Protein AF-A0A7C5DQI3-F1 (afdb_monomer)

Nearest PDB structures (foldseek):
  6tpb-assembly1_A  TM=4.466E-01  e=1.933E-02  Pseudomonas fluorescens
  6nfs-assembly1_A  TM=4.386E-01  e=8.039E-02  Pseudomonas fluorescens
  6nfr-assembly1_A  TM=4.069E-01  e=5.555E-02  Pseudomonas fluorescens
  8yt8-assembly1_O  TM=5.824E-01  e=5.100E-01  Mus musculus
  7s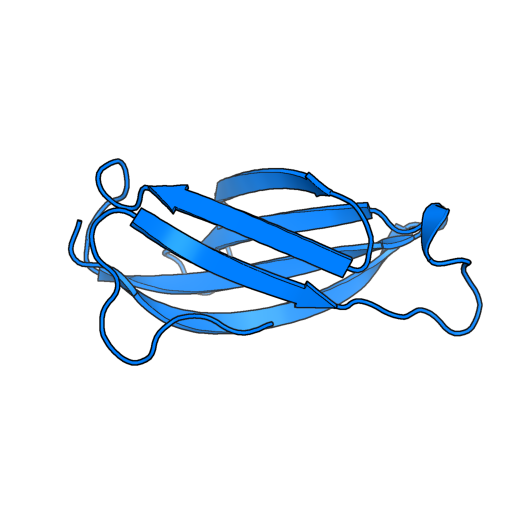qc-assembly1_F0  TM=4.630E-01  e=2.485E+00  Chlamydomonas reinhardtii

Mean predicted aligned error: 2.49 Å

Secondary structure (DSSP, 8-state):
-B--SSSB-SEEEEEEE---SSS-TTT-EEEEEEESSTTSS-EEEEEEE-SEEEEEEEGGGS--EEEEEEEEEE-TTS-EEEEEEEEEE--

Sequence (91 aa):
MTLPEGALAGLVTWTWQAQDPDTPAEELSVSLNVSYDHGATLQPVAEGLPATGSYDWDTSGWAPGTVLLVALAKDPEDHFGVAILEVELRG

Structure (mmCIF, N/CA/C/O backbone):
data_AF-A0A7C5DQI3-F1
#
_entry.id   AF-A0A7C5DQI3-F1
#
loop_
_atom_site.group_PDB
_atom_site.id
_atom_site.type_symbol
_atom_site.label_atom_id
_atom_site.label_alt_id
_atom_site.label_comp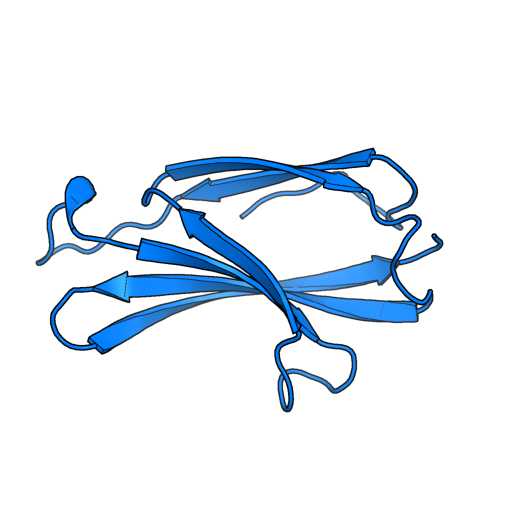_id
_atom_site.label_asym_id
_atom_site.label_entity_id
_atom_site.label_seq_id
_atom_site.pdbx_PDB_ins_code
_atom_site.Cartn_x
_atom_site.Cartn_y
_atom_site.Cartn_z
_atom_site.occupancy
_atom_site.B_iso_or_equiv
_atom_site.auth_seq_id
_atom_site.auth_comp_id
_atom_site.auth_asym_id
_atom_site.auth_atom_id
_atom_site.pdbx_PDB_model_num
ATOM 1 N N . MET A 1 1 ? 7.964 -2.722 1.552 1.00 89.19 1 MET A N 1
ATOM 2 C CA . MET A 1 1 ? 7.271 -1.465 1.909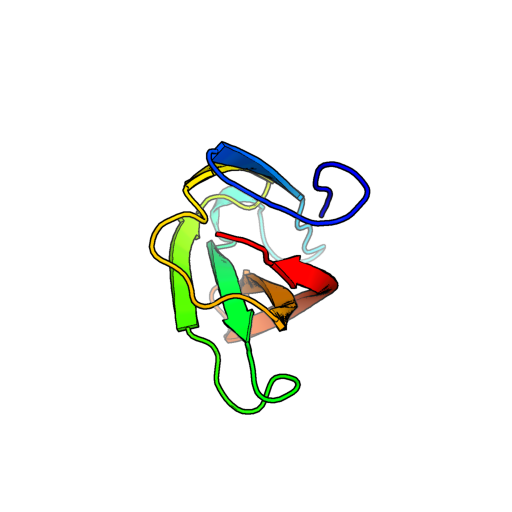 1.00 89.19 1 MET A CA 1
ATOM 3 C C . MET A 1 1 ? 7.679 -1.060 3.315 1.00 89.19 1 MET A C 1
ATOM 5 O O . MET A 1 1 ? 8.048 -1.947 4.080 1.00 89.19 1 MET A O 1
ATOM 9 N N . THR A 1 2 ? 7.563 0.216 3.668 1.00 92.56 2 THR A N 1
ATOM 10 C CA . THR A 1 2 ? 7.713 0.701 5.049 1.00 92.56 2 THR A CA 1
ATOM 11 C C . THR A 1 2 ? 6.696 1.801 5.363 1.00 92.56 2 THR A C 1
ATOM 13 O O . THR A 1 2 ? 6.257 2.524 4.465 1.00 92.56 2 THR A O 1
ATOM 16 N N . LEU A 1 3 ? 6.336 1.903 6.645 1.00 92.56 3 LEU A N 1
ATOM 17 C CA . LEU A 1 3 ? 5.474 2.921 7.259 1.00 92.56 3 LEU A CA 1
ATOM 18 C C . LEU A 1 3 ? 6.056 3.325 8.624 1.00 92.56 3 LEU A C 1
ATOM 20 O O . LEU A 1 3 ? 6.936 2.616 9.127 1.00 92.56 3 LEU A O 1
ATOM 24 N N . PRO A 1 4 ? 5.560 4.413 9.246 1.00 88.56 4 PRO A N 1
ATOM 25 C CA . PRO A 1 4 ? 5.804 4.688 10.659 1.00 88.56 4 PRO A CA 1
ATOM 26 C C . PRO A 1 4 ? 5.432 3.496 11.556 1.00 88.56 4 PRO A C 1
ATOM 28 O O . PRO A 1 4 ? 4.486 2.763 11.272 1.00 88.56 4 PRO A O 1
ATOM 31 N N . GLU A 1 5 ? 6.174 3.310 12.648 1.00 85.75 5 GLU A N 1
ATOM 32 C CA . GLU A 1 5 ? 5.898 2.250 13.621 1.00 85.75 5 GLU A CA 1
ATOM 33 C C . GLU A 1 5 ? 4.661 2.564 14.477 1.00 85.75 5 GLU A C 1
ATOM 35 O O . GLU A 1 5 ? 4.391 3.716 14.821 1.00 85.75 5 GLU A O 1
ATOM 40 N N . GLY A 1 6 ? 3.954 1.514 14.902 1.00 88.06 6 GLY A N 1
ATOM 41 C CA . GLY A 1 6 ? 2.800 1.620 15.793 1.00 88.06 6 GLY A CA 1
ATOM 42 C C . GLY A 1 6 ? 1.472 1.828 15.064 1.00 88.06 6 GLY A C 1
ATOM 43 O O . GLY A 1 6 ? 1.322 1.487 13.894 1.00 88.06 6 GLY A O 1
ATOM 44 N N . ALA A 1 7 ? 0.479 2.329 15.801 1.00 94.12 7 ALA A N 1
ATOM 45 C CA . ALA A 1 7 ? -0.842 2.603 15.246 1.00 94.12 7 ALA A CA 1
ATOM 46 C C . ALA A 1 7 ? -0.813 3.870 14.378 1.00 94.12 7 ALA A C 1
ATOM 48 O O . ALA A 1 7 ? -0.228 4.878 14.779 1.00 94.12 7 ALA A O 1
ATOM 49 N N . LEU A 1 8 ? -1.476 3.826 13.224 1.00 96.25 8 LEU A N 1
ATOM 50 C CA . LEU A 1 8 ? -1.489 4.911 12.243 1.00 96.25 8 LEU A CA 1
ATOM 51 C C . LEU A 1 8 ? -2.695 5.833 12.465 1.00 96.25 8 LEU A C 1
ATOM 53 O O . LEU A 1 8 ? -3.803 5.362 12.733 1.00 96.25 8 LEU A O 1
ATOM 57 N N . ALA A 1 9 ? -2.468 7.142 12.361 1.00 96.25 9 ALA A N 1
ATOM 58 C CA . ALA A 1 9 ? -3.482 8.187 12.512 1.00 96.25 9 ALA A CA 1
ATOM 59 C C . ALA A 1 9 ? -3.063 9.452 11.748 1.00 96.25 9 ALA A C 1
ATOM 61 O O . ALA A 1 9 ? -1.873 9.781 11.711 1.00 96.25 9 ALA A O 1
ATOM 62 N N . GLY A 1 10 ? -4.025 10.183 11.178 1.00 95.69 10 GLY A N 1
ATOM 63 C CA . GLY A 1 10 ? -3.757 11.351 10.338 1.00 95.69 10 GLY A CA 1
ATOM 64 C C . GLY A 1 10 ? -2.903 11.037 9.101 1.00 95.69 10 GLY A C 1
ATOM 65 O O . GLY A 1 10 ? -3.063 9.989 8.472 1.00 95.69 10 GLY A O 1
ATOM 66 N N . LEU A 1 11 ? -2.009 11.964 8.745 1.00 96.56 11 LEU A N 1
ATOM 67 C CA . LEU A 1 11 ? -1.152 11.859 7.563 1.00 96.56 11 LEU A CA 1
ATOM 68 C C . LEU A 1 11 ? 0.064 10.961 7.836 1.00 96.56 11 LEU A C 1
ATOM 70 O O . LEU A 1 11 ? 0.889 11.274 8.696 1.00 96.56 11 LEU A O 1
ATOM 74 N N . VAL A 1 12 ? 0.200 9.878 7.072 1.00 96.56 12 VAL A N 1
ATOM 75 C CA . VAL A 1 12 ? 1.324 8.936 7.153 1.00 96.56 12 VAL A CA 1
ATOM 76 C C . VAL A 1 12 ? 1.979 8.753 5.789 1.00 96.56 12 VAL A C 1
ATOM 78 O O . VAL A 1 12 ? 1.301 8.646 4.771 1.00 96.56 12 VAL A O 1
ATOM 81 N N . THR A 1 13 ? 3.308 8.685 5.756 1.00 97.19 13 THR A N 1
ATOM 82 C CA . THR A 1 13 ? 4.041 8.447 4.5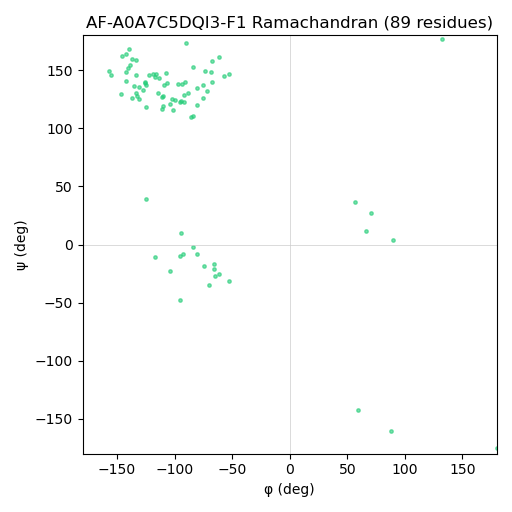08 1.00 97.19 13 THR A CA 1
ATOM 83 C C . THR A 1 13 ? 4.267 6.958 4.313 1.00 97.19 13 THR A C 1
ATOM 85 O O . THR A 1 13 ? 4.899 6.284 5.132 1.00 97.19 13 THR A O 1
ATOM 88 N N . TRP A 1 14 ? 3.780 6.455 3.189 1.00 97.19 14 TRP A N 1
ATOM 89 C CA . TRP A 1 14 ? 3.915 5.073 2.779 1.00 97.19 14 TRP A CA 1
ATOM 90 C C . TRP A 1 14 ? 5.006 4.969 1.713 1.00 97.19 14 TRP A C 1
ATOM 92 O O . TRP A 1 14 ? 4.931 5.680 0.714 1.00 97.19 14 TRP A O 1
ATOM 102 N N . THR A 1 15 ? 6.023 4.119 1.897 1.00 98.00 15 THR A N 1
ATOM 103 C CA . THR A 1 15 ? 7.088 3.943 0.888 1.00 98.00 15 THR A CA 1
ATOM 104 C C . THR A 1 15 ? 7.210 2.500 0.416 1.00 98.00 15 THR A C 1
ATOM 106 O O . THR A 1 15 ? 7.003 1.544 1.177 1.00 98.00 15 THR A O 1
ATOM 109 N N . TRP A 1 16 ? 7.548 2.320 -0.858 1.00 98.12 16 TRP A N 1
ATOM 110 C CA . TRP A 1 16 ? 7.679 1.004 -1.475 1.00 98.12 16 TRP A CA 1
ATOM 111 C C . TRP A 1 16 ? 8.791 0.963 -2.520 1.00 98.12 16 TRP A C 1
ATOM 113 O O . TRP A 1 16 ? 9.245 1.982 -3.039 1.00 98.12 16 TRP A O 1
ATOM 123 N N . GLN A 1 17 ? 9.193 -0.267 -2.822 1.00 97.94 17 GLN A N 1
ATOM 124 C CA . GLN A 1 17 ? 10.073 -0.625 -3.918 1.00 97.94 17 GLN A CA 1
ATOM 125 C C . GLN A 1 17 ? 9.636 -2.002 -4.425 1.00 97.94 17 GLN A C 1
ATOM 127 O O . GLN A 1 17 ? 9.484 -2.930 -3.627 1.00 97.94 17 GLN A O 1
ATOM 132 N N . ALA A 1 18 ? 9.443 -2.113 -5.732 1.00 97.44 18 ALA A N 1
ATOM 133 C CA . ALA A 1 18 ? 9.184 -3.339 -6.466 1.00 97.44 18 ALA A CA 1
ATOM 134 C C . ALA A 1 18 ? 10.314 -3.563 -7.476 1.00 97.44 18 ALA A C 1
ATOM 136 O O . ALA A 1 18 ? 10.902 -2.606 -7.985 1.00 97.44 18 ALA A O 1
ATOM 137 N N . GLN A 1 19 ? 10.639 -4.825 -7.724 1.00 96.38 19 GLN A N 1
ATOM 138 C CA . GLN A 1 19 ? 11.628 -5.238 -8.712 1.00 96.38 19 GLN A CA 1
ATOM 139 C C . GLN A 1 19 ? 11.120 -6.505 -9.382 1.00 96.38 19 GLN A C 1
ATOM 141 O O . GLN A 1 19 ? 10.587 -7.386 -8.707 1.00 96.38 19 GLN A O 1
ATOM 146 N N . ASP A 1 20 ? 11.335 -6.578 -10.684 1.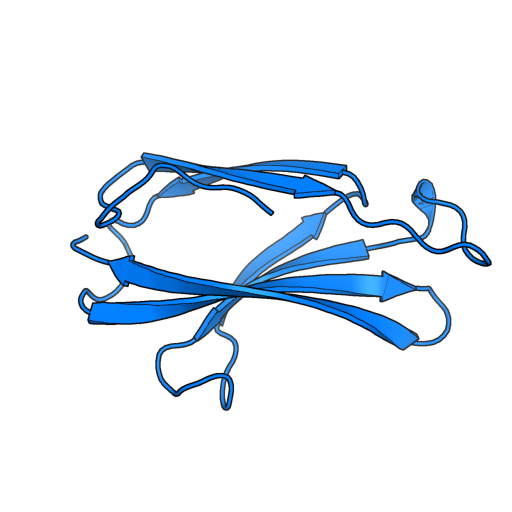00 96.75 20 ASP A N 1
ATOM 147 C CA . ASP A 1 20 ? 11.068 -7.740 -11.508 1.00 96.75 20 ASP A CA 1
ATOM 148 C C . ASP A 1 20 ? 12.335 -7.999 -12.346 1.00 96.75 20 ASP A C 1
ATOM 150 O O . ASP A 1 20 ? 12.847 -7.059 -12.958 1.00 96.75 20 ASP A O 1
ATOM 154 N N . PRO A 1 21 ? 12.930 -9.206 -12.304 1.00 95.81 21 PRO A N 1
ATOM 155 C CA . PRO A 1 21 ? 14.127 -9.514 -13.087 1.00 95.81 21 PRO A CA 1
ATOM 156 C C . PRO A 1 21 ? 13.915 -9.486 -14.605 1.00 95.81 21 PRO A C 1
ATOM 158 O O . PRO A 1 21 ? 14.882 -9.257 -15.333 1.00 95.81 21 PRO A O 1
ATOM 161 N N . ASP A 1 22 ? 12.689 -9.740 -15.062 1.00 96.44 22 ASP A N 1
ATOM 162 C CA . ASP A 1 22 ? 12.339 -9.913 -16.471 1.00 96.44 22 ASP A CA 1
ATOM 163 C C . ASP A 1 22 ? 11.626 -8.672 -17.042 1.00 96.44 22 ASP A C 1
ATOM 165 O O . ASP A 1 22 ? 11.717 -8.413 -18.244 1.00 96.44 22 ASP A O 1
ATOM 169 N N . THR A 1 23 ? 11.006 -7.854 -16.182 1.00 96.81 23 THR A N 1
ATOM 170 C CA . THR A 1 23 ? 10.291 -6.626 -16.571 1.00 96.81 23 THR A CA 1
ATOM 171 C C . THR A 1 23 ? 11.014 -5.347 -16.108 1.00 96.81 23 THR A C 1
ATOM 173 O O . THR A 1 23 ? 11.294 -5.189 -14.915 1.00 96.81 23 THR A O 1
ATOM 176 N N . PRO A 1 24 ? 11.280 -4.370 -17.002 1.00 97.38 24 PRO A N 1
ATOM 177 C CA . PRO A 1 24 ? 11.826 -3.068 -16.619 1.00 97.38 24 PRO A CA 1
ATOM 178 C C . PRO A 1 24 ? 10.956 -2.331 -15.591 1.00 97.38 24 PRO A C 1
ATOM 180 O O . PRO A 1 24 ? 9.727 -2.368 -15.637 1.00 97.38 24 PRO A O 1
ATOM 183 N N . ALA A 1 25 ? 11.586 -1.596 -14.673 1.00 96.88 25 ALA A N 1
ATOM 184 C CA . ALA A 1 25 ? 10.882 -0.930 -13.574 1.00 96.88 25 ALA A CA 1
ATOM 185 C C . ALA A 1 25 ? 9.853 0.118 -14.041 1.00 96.88 25 ALA A C 1
ATOM 187 O O . ALA A 1 25 ? 8.904 0.410 -13.314 1.00 96.88 25 ALA A O 1
ATOM 188 N N . GLU A 1 26 ? 10.031 0.697 -15.229 1.00 97.12 26 GLU A N 1
ATOM 189 C CA . GLU A 1 26 ? 9.118 1.682 -15.818 1.00 97.12 26 GLU A CA 1
ATOM 190 C C . GLU A 1 26 ? 7.822 1.050 -16.344 1.00 97.12 26 GLU A C 1
ATOM 192 O O . GLU A 1 26 ? 6.836 1.757 -16.547 1.00 97.12 26 GLU A O 1
ATOM 197 N N . GLU A 1 27 ? 7.826 -0.267 -16.559 1.00 97.75 27 GLU A N 1
ATOM 198 C CA . GLU A 1 27 ? 6.679 -1.045 -17.035 1.00 97.75 27 GLU A CA 1
ATOM 199 C C . GLU A 1 27 ? 5.894 -1.694 -15.884 1.00 97.75 27 GLU A C 1
ATOM 201 O O . GLU A 1 27 ? 4.778 -2.173 -16.085 1.00 97.75 27 GLU A O 1
ATOM 206 N N . LEU A 1 28 ? 6.436 -1.662 -14.663 1.00 98.25 28 LEU A N 1
ATOM 207 C CA . LEU A 1 28 ? 5.735 -2.108 -13.464 1.00 98.25 28 LEU A CA 1
ATOM 208 C C . LEU A 1 28 ? 4.773 -1.031 -12.957 1.00 98.25 28 LEU A C 1
ATOM 210 O O . LEU A 1 28 ? 5.140 0.134 -12.779 1.00 98.25 28 LEU A O 1
ATOM 214 N N . SER A 1 29 ? 3.562 -1.455 -12.610 1.00 98.31 29 SER A N 1
ATOM 215 C CA . SER A 1 29 ? 2.555 -0.613 -11.966 1.00 98.31 29 SER A CA 1
ATOM 216 C C . SER A 1 29 ? 2.275 -1.107 -10.551 1.00 98.31 29 SER A C 1
ATOM 218 O O . SER A 1 29 ? 1.991 -2.285 -10.338 1.00 98.31 29 SER A O 1
ATOM 220 N N . VAL A 1 30 ? 2.304 -0.198 -9.577 1.00 98.69 30 VAL A N 1
ATOM 221 C CA . VAL A 1 30 ? 1.998 -0.483 -8.171 1.00 98.69 30 VAL A CA 1
ATOM 222 C C . VAL A 1 30 ? 0.635 0.093 -7.788 1.00 98.69 30 VAL A C 1
ATOM 224 O O . VAL A 1 30 ? 0.289 1.221 -8.143 1.00 98.69 30 VAL A O 1
ATOM 227 N N . SER A 1 31 ? -0.131 -0.679 -7.021 1.00 98.62 31 SER A N 1
ATOM 228 C CA . SER A 1 31 ? -1.297 -0.205 -6.274 1.00 98.62 31 SER A CA 1
ATOM 229 C C . SER A 1 31 ? -1.077 -0.370 -4.774 1.00 98.62 31 SER A C 1
ATOM 231 O O . SER A 1 31 ? -0.449 -1.329 -4.316 1.00 98.62 31 SER A O 1
ATOM 233 N N . LEU A 1 32 ? -1.599 0.584 -4.014 1.00 98.69 32 LEU A N 1
ATOM 234 C CA . LEU A 1 32 ? -1.616 0.605 -2.561 1.00 98.69 32 LEU A CA 1
ATOM 235 C C . LEU A 1 32 ? -3.060 0.424 -2.105 1.00 98.69 32 LEU A C 1
ATOM 237 O O . LEU A 1 32 ? -3.945 1.154 -2.552 1.00 98.69 32 LEU A O 1
ATOM 241 N N . ASN A 1 33 ? -3.303 -0.544 -1.229 1.00 98.69 33 ASN A N 1
ATOM 242 C CA . ASN A 1 33 ? -4.646 -0.948 -0.833 1.00 98.69 33 ASN A CA 1
ATOM 243 C C . ASN A 1 33 ? -4.736 -1.219 0.669 1.00 98.69 33 ASN A C 1
ATOM 245 O O . ASN A 1 33 ? -3.760 -1.619 1.303 1.00 98.69 33 ASN A O 1
ATOM 249 N N . VAL A 1 34 ? -5.940 -1.077 1.209 1.00 98.31 34 VAL A N 1
ATOM 250 C CA . VAL A 1 34 ? -6.295 -1.462 2.578 1.00 98.31 34 VAL A CA 1
ATOM 251 C C . VAL A 1 34 ? -7.287 -2.617 2.520 1.00 98.31 34 VAL A C 1
ATOM 253 O O . VAL A 1 34 ? -8.169 -2.644 1.663 1.00 98.31 34 VAL A O 1
ATOM 256 N N . SER A 1 35 ? -7.176 -3.560 3.445 1.00 98.56 35 SER A N 1
ATOM 257 C CA . SER A 1 35 ? -8.155 -4.624 3.636 1.00 98.56 35 SER A CA 1
ATOM 258 C C . SER A 1 35 ? -8.511 -4.778 5.107 1.00 98.56 35 SER A C 1
ATOM 260 O O . SER A 1 35 ? -7.636 -4.948 5.955 1.00 98.56 35 SER A O 1
ATOM 262 N N . TYR A 1 36 ? -9.810 -4.759 5.391 1.00 97.94 36 TYR A N 1
ATOM 263 C CA . TYR A 1 36 ? -10.371 -4.985 6.727 1.00 97.94 36 TYR A CA 1
ATOM 264 C C . TYR A 1 36 ? -10.743 -6.451 6.980 1.00 97.94 36 TYR A C 1
ATOM 266 O O . TYR A 1 36 ? -11.116 -6.816 8.090 1.00 97.94 36 TYR A O 1
ATOM 274 N N . ASP A 1 37 ? -10.685 -7.294 5.952 1.00 97.94 37 ASP A N 1
ATOM 275 C CA . ASP A 1 37 ? -11.204 -8.663 5.954 1.00 97.94 37 ASP A CA 1
ATOM 276 C C . ASP A 1 37 ? -10.128 -9.681 5.559 1.00 97.94 37 ASP A C 1
ATOM 278 O O . ASP A 1 37 ? -10.386 -10.661 4.858 1.00 97.94 37 ASP A O 1
ATOM 282 N N . HIS A 1 38 ? -8.905 -9.450 6.039 1.00 95.81 38 HIS A N 1
ATOM 283 C CA . HIS A 1 38 ? -7.755 -10.338 5.850 1.00 95.81 38 HIS A CA 1
ATOM 284 C C . HIS A 1 38 ? -7.422 -10.627 4.374 1.00 95.81 38 HIS A C 1
ATOM 286 O O . HIS A 1 38 ? -6.987 -11.723 4.022 1.00 95.81 38 HIS A O 1
ATOM 292 N N . GLY A 1 39 ? -7.595 -9.625 3.511 1.00 96.19 39 GLY A N 1
ATOM 293 C CA . GLY A 1 39 ? -7.228 -9.666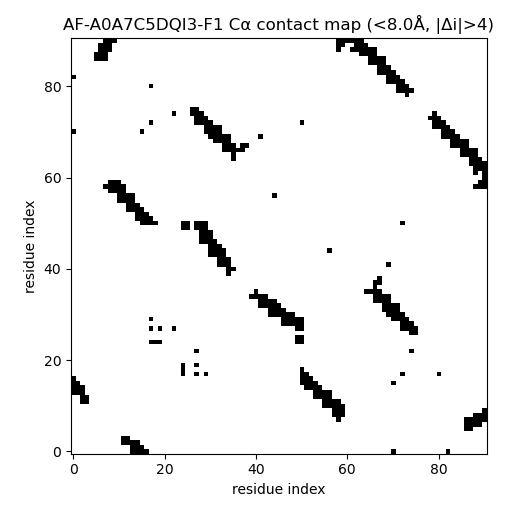 2.096 1.00 96.19 39 GLY A CA 1
ATOM 294 C C . GLY A 1 39 ? -8.327 -10.186 1.172 1.00 96.19 39 GLY A C 1
ATOM 295 O O . GLY A 1 39 ? -8.074 -10.322 -0.023 1.00 96.19 39 GLY A O 1
ATOM 296 N N . ALA A 1 40 ? -9.530 -10.475 1.683 1.00 97.44 40 ALA A N 1
ATOM 297 C CA . ALA A 1 40 ? -10.644 -10.916 0.843 1.00 97.44 40 ALA A CA 1
ATOM 298 C C . ALA A 1 40 ? -11.176 -9.781 -0.048 1.00 97.44 40 ALA A C 1
ATOM 300 O O . ALA A 1 40 ? -11.542 -10.020 -1.200 1.00 97.44 40 ALA A O 1
ATOM 301 N N . THR A 1 41 ? -11.168 -8.546 0.455 1.00 98.12 41 THR A N 1
ATOM 302 C CA . THR A 1 41 ? -11.440 -7.328 -0.306 1.00 98.12 41 THR A CA 1
ATOM 303 C C . THR A 1 41 ? -10.287 -6.341 -0.165 1.00 98.12 41 THR A C 1
ATOM 305 O O . THR A 1 41 ? -9.741 -6.136 0.919 1.00 98.12 41 THR A O 1
ATOM 308 N N . LEU A 1 42 ? -9.906 -5.727 -1.2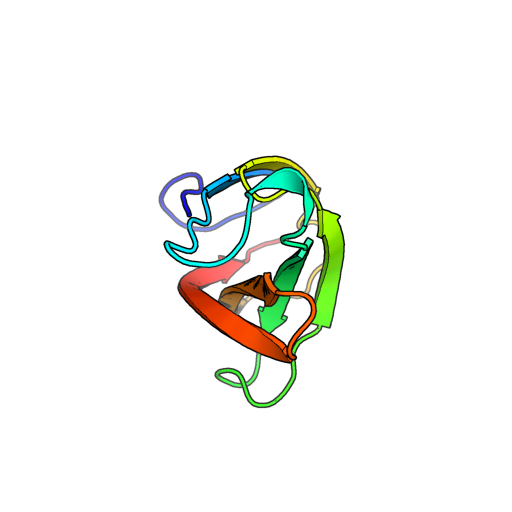87 1.00 98.19 42 LEU A N 1
ATOM 309 C CA . LEU A 1 42 ? -8.902 -4.670 -1.348 1.00 98.19 42 LEU A CA 1
ATOM 310 C C . LEU A 1 42 ? -9.600 -3.353 -1.687 1.00 98.19 42 LEU A C 1
ATOM 312 O O . LEU A 1 42 ? -10.232 -3.227 -2.735 1.00 98.19 42 LEU A O 1
ATOM 316 N N . GLN A 1 43 ? -9.502 -2.383 -0.787 1.00 98.25 43 GLN A N 1
ATOM 317 C CA . GLN A 1 43 ? -9.974 -1.022 -0.996 1.00 98.25 43 GLN A CA 1
ATOM 318 C C . GLN A 1 43 ? -8.802 -0.161 -1.487 1.00 98.25 43 GLN A C 1
ATOM 320 O O . GLN A 1 43 ? -7.784 -0.090 -0.790 1.00 98.25 43 GLN A O 1
ATOM 325 N N . PRO A 1 44 ? -8.912 0.491 -2.658 1.00 98.12 44 PRO A N 1
ATOM 326 C CA . PRO A 1 44 ? -7.801 1.235 -3.235 1.00 98.12 44 PRO A CA 1
ATOM 327 C C . PRO A 1 44 ? -7.520 2.517 -2.446 1.00 98.12 44 PRO A C 1
ATOM 329 O O . PRO A 1 44 ? -8.426 3.298 -2.151 1.00 98.12 44 PRO A O 1
ATOM 332 N N . VAL A 1 45 ? -6.244 2.740 -2.136 1.00 98.19 45 VAL A N 1
ATOM 333 C CA . VAL A 1 45 ? -5.711 4.019 -1.639 1.00 98.19 45 VAL A CA 1
ATOM 334 C C . VAL A 1 45 ? -5.149 4.823 -2.809 1.00 98.19 45 VAL A C 1
ATOM 336 O O . VAL A 1 45 ? -5.453 6.003 -2.959 1.00 98.19 45 VAL A O 1
ATOM 339 N N . ALA A 1 46 ? -4.340 4.175 -3.650 1.00 98.44 46 ALA A N 1
ATOM 340 C CA . ALA A 1 46 ? -3.749 4.759 -4.847 1.00 98.44 46 ALA A CA 1
ATOM 341 C C . ALA A 1 46 ? -3.379 3.659 -5.854 1.00 98.44 46 ALA A C 1
ATOM 343 O O . ALA A 1 46 ? -3.017 2.549 -5.467 1.00 98.44 46 ALA A O 1
ATOM 344 N N . GLU A 1 47 ? -3.440 3.971 -7.146 1.00 98.25 47 GLU A N 1
ATOM 345 C CA . GLU A 1 47 ? -3.208 3.025 -8.243 1.00 98.25 47 GLU A CA 1
ATOM 346 C C . GLU A 1 47 ? -2.344 3.666 -9.337 1.00 98.25 47 GLU A C 1
ATOM 348 O O . GLU A 1 47 ? -2.259 4.892 -9.430 1.00 98.25 47 GLU A O 1
ATOM 353 N N . GLY A 1 48 ? -1.711 2.841 -10.177 1.00 97.81 48 GLY A N 1
ATOM 354 C CA . GLY A 1 48 ? -0.898 3.318 -11.303 1.00 97.81 48 GLY A CA 1
ATOM 355 C C . GLY A 1 48 ? 0.410 3.989 -10.881 1.00 97.81 48 GLY A C 1
ATOM 356 O O . GLY A 1 48 ? 0.898 4.886 -11.567 1.00 97.81 48 GLY A O 1
ATOM 357 N N . LEU A 1 49 ? 0.953 3.607 -9.725 1.00 98.56 49 LEU A N 1
ATOM 358 C CA . LEU A 1 49 ? 2.168 4.196 -9.179 1.00 98.56 49 LEU A CA 1
ATOM 359 C C . LEU A 1 49 ? 3.423 3.541 -9.786 1.00 98.56 49 LEU A C 1
ATOM 361 O O . LEU A 1 49 ? 3.384 2.358 -10.123 1.00 98.56 49 LEU A O 1
ATOM 365 N N . PRO A 1 50 ? 4.560 4.257 -9.867 1.00 98.38 50 PRO A N 1
ATOM 366 C CA . PRO A 1 50 ? 5.828 3.671 -10.299 1.00 98.38 50 PRO A CA 1
ATOM 367 C C . PRO A 1 50 ? 6.308 2.538 -9.379 1.00 98.38 50 PRO A C 1
ATOM 369 O O . PRO A 1 50 ? 5.944 2.481 -8.199 1.00 98.38 50 PRO A O 1
ATOM 372 N N . ALA A 1 51 ? 7.223 1.699 -9.876 1.00 98.12 51 ALA A N 1
ATOM 373 C CA . ALA A 1 51 ? 7.825 0.597 -9.117 1.00 98.12 51 ALA A CA 1
ATOM 374 C C . ALA A 1 51 ? 8.430 1.011 -7.764 1.00 98.12 51 ALA A C 1
ATOM 376 O O . ALA A 1 51 ? 8.452 0.222 -6.823 1.00 98.12 51 ALA A O 1
ATOM 377 N N . THR A 1 52 ? 8.939 2.237 -7.648 1.00 98.31 52 THR A N 1
ATOM 378 C CA . THR A 1 52 ? 9.498 2.789 -6.407 1.00 98.31 52 THR A CA 1
ATOM 379 C C . THR A 1 52 ? 8.904 4.162 -6.151 1.00 98.31 52 THR A C 1
ATOM 381 O O . THR A 1 52 ? 8.834 4.983 -7.066 1.00 98.31 52 THR A O 1
ATOM 384 N N . GLY A 1 53 ? 8.512 4.438 -4.910 1.00 97.75 53 GLY A N 1
ATOM 385 C CA . GLY A 1 53 ? 7.954 5.737 -4.571 1.00 97.75 53 GLY A CA 1
ATOM 386 C C . GLY A 1 53 ? 7.552 5.897 -3.113 1.00 97.75 53 GLY A C 1
ATOM 387 O O . GLY A 1 53 ? 7.780 5.027 -2.266 1.00 97.75 53 GLY A O 1
ATOM 388 N N . SER A 1 54 ? 6.957 7.057 -2.853 1.00 98.12 54 SER A N 1
ATOM 389 C CA . SER A 1 54 ? 6.330 7.426 -1.591 1.00 98.12 54 SER A CA 1
ATOM 390 C C . SER A 1 54 ? 4.965 8.057 -1.847 1.00 98.12 54 SER A C 1
ATOM 392 O O . SER A 1 54 ? 4.796 8.783 -2.827 1.00 98.12 54 SER A O 1
ATOM 394 N N . TYR A 1 55 ? 4.013 7.818 -0.953 1.00 98.19 55 TYR A N 1
ATOM 395 C CA . TYR A 1 55 ? 2.667 8.373 -1.009 1.00 98.19 55 TYR A CA 1
ATOM 396 C C . TYR A 1 55 ? 2.252 8.826 0.389 1.00 98.19 55 TYR A C 1
ATOM 398 O O . TYR A 1 55 ? 2.323 8.042 1.336 1.00 98.19 55 TYR A O 1
ATOM 406 N N . ASP A 1 56 ? 1.834 10.083 0.513 1.00 97.69 56 ASP A N 1
ATOM 407 C CA . ASP A 1 56 ? 1.289 10.609 1.760 1.00 97.69 56 ASP A CA 1
ATOM 408 C C . ASP A 1 56 ? -0.197 10.262 1.837 1.00 97.69 56 ASP A C 1
ATOM 410 O O . ASP A 1 56 ? -1.019 10.763 1.068 1.00 97.69 56 ASP A O 1
ATOM 414 N N . TRP A 1 57 ? -0.527 9.368 2.760 1.00 97.25 57 TRP A N 1
ATOM 415 C CA . TRP A 1 57 ? -1.863 8.841 2.961 1.00 97.25 57 TRP A CA 1
ATOM 416 C C . TRP A 1 57 ? -2.509 9.472 4.193 1.00 97.25 57 TRP A C 1
ATOM 418 O O . TRP A 1 57 ? -1.994 9.361 5.304 1.00 97.25 57 TRP A O 1
ATOM 428 N N . ASP A 1 58 ? -3.653 10.126 4.001 1.00 96.94 58 ASP A N 1
ATOM 429 C CA . ASP A 1 58 ? -4.487 10.613 5.099 1.00 96.94 58 ASP A CA 1
ATOM 430 C C . ASP A 1 58 ? -5.440 9.506 5.581 1.00 96.94 58 ASP A C 1
ATOM 432 O O . ASP A 1 58 ? -6.385 9.116 4.887 1.00 96.94 58 ASP A O 1
ATOM 436 N N . THR A 1 59 ? -5.180 8.993 6.784 1.00 96.94 59 THR A N 1
ATOM 437 C CA . THR A 1 59 ? -5.952 7.908 7.409 1.00 96.94 59 THR A CA 1
ATOM 438 C C . THR A 1 59 ? -7.252 8.380 8.064 1.00 96.94 59 THR A C 1
ATOM 440 O O . THR A 1 59 ? -8.089 7.545 8.398 1.00 96.94 59 THR A O 1
ATOM 443 N N . SER A 1 60 ? -7.495 9.692 8.170 1.00 95.75 60 SER A N 1
ATOM 444 C CA . SER A 1 60 ? -8.680 10.236 8.857 1.00 95.75 60 SER A CA 1
ATOM 445 C C . SER A 1 60 ? -10.011 9.907 8.174 1.00 95.75 60 SER A C 1
ATOM 447 O O . SER A 1 60 ? -11.066 9.920 8.810 1.00 95.75 60 SER A O 1
ATOM 449 N N . GLY A 1 61 ? -9.972 9.575 6.879 1.00 94.44 61 GLY A N 1
ATOM 450 C CA . GLY A 1 61 ? -11.129 9.105 6.112 1.00 94.44 61 GLY A CA 1
ATOM 451 C C . GLY A 1 61 ? -11.418 7.605 6.236 1.00 94.44 61 GLY A C 1
ATOM 452 O O . GLY A 1 61 ? -12.384 7.130 5.639 1.00 94.44 61 GLY A O 1
ATOM 453 N N . TRP A 1 62 ? -10.592 6.855 6.968 1.00 96.94 62 TRP A N 1
ATOM 454 C CA . TRP A 1 62 ? -10.647 5.397 7.051 1.00 96.94 62 TRP A CA 1
ATOM 455 C C . TRP A 1 62 ? -11.189 4.940 8.405 1.00 96.94 62 TRP A C 1
ATOM 457 O O . TRP A 1 62 ? -10.990 5.587 9.432 1.00 96.94 62 TRP A O 1
ATOM 467 N N . ALA A 1 63 ? -11.904 3.813 8.419 1.00 96.94 63 ALA A N 1
ATOM 468 C CA . ALA A 1 63 ? -12.425 3.263 9.664 1.00 96.94 63 ALA A CA 1
ATOM 469 C C . ALA A 1 63 ? -11.270 2.771 10.560 1.00 96.94 63 ALA A C 1
ATOM 471 O O . ALA A 1 63 ? -10.327 2.158 10.047 1.00 96.94 63 ALA A O 1
ATOM 472 N N . PRO A 1 64 ? -11.333 2.991 11.885 1.00 96.94 64 PRO A N 1
ATOM 473 C CA . PRO A 1 64 ? -10.343 2.446 12.802 1.00 96.94 64 PRO A CA 1
ATOM 474 C C . PRO A 1 64 ? -10.441 0.916 12.889 1.00 96.94 64 PRO A C 1
ATOM 476 O O . PRO A 1 64 ? -11.497 0.332 12.630 1.00 96.94 64 PRO A O 1
ATOM 479 N N . GLY A 1 65 ? -9.349 0.282 13.308 1.00 97.12 65 GLY A N 1
ATOM 480 C CA . GLY A 1 65 ? -9.238 -1.161 13.508 1.00 97.12 65 GLY A CA 1
ATOM 481 C C . GLY A 1 65 ? -7.988 -1.761 12.874 1.00 97.12 65 GLY A C 1
ATOM 482 O O . GLY A 1 65 ? -7.214 -1.081 12.196 1.00 97.12 65 GLY A O 1
ATOM 483 N N . THR A 1 66 ? -7.804 -3.061 13.092 1.00 97.56 66 THR A N 1
ATOM 484 C CA . THR A 1 66 ? -6.693 -3.814 12.511 1.00 97.56 66 THR A CA 1
ATOM 485 C C . THR A 1 66 ? -6.960 -4.075 11.031 1.00 97.56 66 THR A C 1
ATOM 487 O O . THR A 1 66 ? -8.009 -4.609 10.670 1.00 97.56 66 THR A O 1
ATOM 490 N N . VAL A 1 67 ? -6.011 -3.702 10.175 1.00 97.69 67 VAL A N 1
ATOM 491 C CA . VAL A 1 67 ? -6.107 -3.834 8.717 1.00 97.69 67 VAL A CA 1
ATOM 492 C C . VAL A 1 67 ? -4.840 -4.434 8.131 1.00 97.69 67 VAL A C 1
ATOM 494 O O . VAL A 1 67 ? -3.754 -4.323 8.703 1.00 97.69 67 VAL A O 1
ATOM 497 N N . LEU A 1 68 ? -4.969 -4.999 6.935 1.00 97.94 68 LEU A N 1
ATOM 498 C CA . LEU A 1 68 ? -3.838 -5.263 6.061 1.00 97.94 68 LEU A CA 1
ATOM 499 C C . LEU A 1 68 ? -3.622 -4.078 5.127 1.00 97.94 68 LEU A C 1
ATOM 501 O O .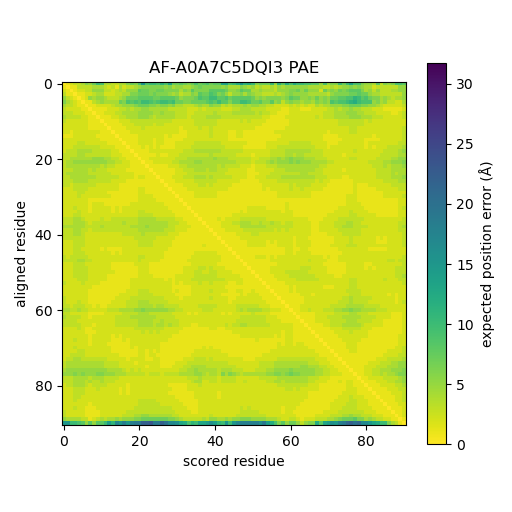 LEU A 1 68 ? -4.525 -3.645 4.415 1.00 97.94 68 LEU A O 1
ATOM 505 N N . LEU A 1 69 ? -2.391 -3.603 5.098 1.00 97.81 69 LEU A N 1
ATOM 506 C CA . LEU A 1 69 ? -1.858 -2.690 4.111 1.00 97.81 69 LEU A CA 1
ATOM 507 C C . LEU A 1 69 ? -1.165 -3.512 3.028 1.00 97.81 69 LEU A C 1
ATOM 509 O O . LEU A 1 69 ? -0.281 -4.317 3.324 1.00 97.81 69 LEU A O 1
ATOM 513 N N . VAL A 1 70 ? -1.578 -3.334 1.778 1.00 98.44 70 VAL A N 1
ATOM 514 C CA . VAL A 1 70 ? -1.179 -4.183 0.653 1.00 98.44 70 VAL A CA 1
ATOM 515 C C . VAL A 1 70 ? -0.586 -3.320 -0.451 1.00 98.44 70 VAL A C 1
ATOM 517 O O . VAL A 1 70 ? -1.277 -2.484 -1.028 1.00 98.44 70 VAL A O 1
ATOM 520 N N . ALA A 1 71 ? 0.683 -3.555 -0.774 1.00 98.44 71 ALA A N 1
ATOM 521 C CA . ALA A 1 71 ? 1.308 -3.031 -1.983 1.00 98.44 71 ALA A CA 1
ATOM 522 C C . ALA A 1 71 ? 1.371 -4.158 -3.018 1.00 98.44 71 ALA A C 1
ATOM 524 O O . ALA A 1 71 ? 2.050 -5.163 -2.790 1.00 98.44 71 ALA A O 1
ATOM 525 N N . LEU A 1 72 ? 0.656 -3.999 -4.129 1.00 98.25 72 LEU A N 1
ATOM 526 C CA . LEU A 1 72 ? 0.609 -4.958 -5.229 1.00 98.25 72 LEU A CA 1
ATOM 527 C C . LEU A 1 72 ? 1.319 -4.350 -6.433 1.00 98.25 72 LEU A C 1
ATOM 529 O O . LEU A 1 72 ? 0.869 -3.332 -6.954 1.00 98.25 72 LEU A O 1
ATOM 533 N N . ALA A 1 73 ? 2.416 -4.971 -6.856 1.00 98.38 73 ALA A N 1
ATOM 534 C CA . ALA A 1 73 ? 3.121 -4.646 -8.090 1.00 98.38 73 ALA A CA 1
ATOM 535 C C . ALA A 1 73 ? 2.677 -5.611 -9.185 1.00 98.38 73 ALA A C 1
ATOM 537 O O . ALA A 1 73 ? 2.541 -6.803 -8.912 1.00 98.38 73 ALA A O 1
ATOM 538 N N . LYS A 1 74 ? 2.460 -5.104 -10.394 1.00 97.94 74 LYS A N 1
ATOM 539 C CA . LYS A 1 74 ? 1.998 -5.878 -11.541 1.00 97.94 74 LYS A CA 1
ATOM 540 C C . LYS A 1 74 ? 2.807 -5.520 -12.783 1.00 97.94 74 LYS A C 1
ATOM 542 O O . LYS A 1 74 ? 3.057 -4.333 -13.008 1.00 97.94 74 LYS A O 1
ATOM 547 N N . ASP A 1 75 ? 3.198 -6.525 -13.554 1.00 97.50 75 ASP A N 1
ATOM 548 C CA . ASP A 1 75 ? 3.845 -6.359 -14.856 1.00 97.50 75 ASP A CA 1
ATOM 549 C C . ASP A 1 75 ? 2.805 -6.315 -16.007 1.00 97.50 75 ASP A C 1
ATOM 551 O O . ASP A 1 75 ? 1.604 -6.520 -15.777 1.00 97.50 75 ASP A O 1
ATOM 555 N N . PRO A 1 76 ? 3.221 -6.031 -17.255 1.00 97.06 76 PRO A N 1
ATOM 556 C CA . PRO A 1 76 ? 2.324 -6.058 -18.414 1.00 97.06 76 PRO A CA 1
ATOM 557 C C . PRO A 1 76 ? 1.764 -7.444 -18.779 1.00 97.06 76 PRO A C 1
ATOM 559 O O . PRO A 1 76 ? 0.794 -7.517 -19.535 1.00 97.06 76 PRO A O 1
ATOM 562 N N . GLU A 1 77 ? 2.358 -8.528 -18.275 1.00 95.94 77 GLU A N 1
ATOM 563 C CA . GLU A 1 77 ? 1.946 -9.922 -18.504 1.00 95.94 77 GLU A CA 1
ATOM 564 C C . GLU A 1 77 ? 1.009 -10.456 -17.401 1.00 95.94 77 GLU A C 1
ATOM 566 O O . GLU A 1 77 ? 0.677 -11.641 -17.371 1.00 95.94 77 GLU A O 1
ATOM 571 N N . ASP A 1 78 ? 0.532 -9.568 -16.524 1.00 92.44 78 ASP A N 1
ATOM 572 C CA . ASP A 1 78 ? -0.311 -9.851 -15.364 1.00 92.44 78 ASP A CA 1
ATOM 573 C C . ASP A 1 78 ? 0.355 -10.677 -14.242 1.00 92.44 78 ASP A C 1
ATOM 575 O O . ASP A 1 78 ? -0.335 -11.076 -13.292 1.00 92.44 78 ASP A O 1
ATOM 579 N N . HIS A 1 79 ? 1.676 -10.883 -14.263 1.00 96.31 79 HIS A N 1
ATOM 580 C CA . HIS A 1 79 ? 2.381 -11.366 -13.079 1.00 96.31 79 HIS A CA 1
ATOM 581 C C . HIS A 1 79 ? 2.376 -10.289 -12.001 1.00 96.31 79 HIS A C 1
ATOM 583 O O . HIS A 1 79 ? 2.370 -9.085 -12.270 1.00 96.31 79 HIS A O 1
ATOM 589 N N . PHE A 1 80 ? 2.354 -10.729 -10.745 1.00 96.62 80 PHE A N 1
ATOM 590 C CA . PHE A 1 80 ? 2.282 -9.809 -9.626 1.00 96.62 80 PHE A CA 1
ATOM 591 C C . PHE A 1 80 ? 3.128 -10.251 -8.438 1.00 96.62 80 PHE A C 1
ATOM 593 O O . PHE A 1 80 ? 3.286 -11.436 -8.142 1.00 96.62 80 PHE A O 1
ATOM 600 N N . GLY A 1 81 ? 3.624 -9.250 -7.719 1.00 97.25 81 GLY A N 1
ATOM 601 C CA . GLY A 1 81 ? 4.241 -9.381 -6.409 1.00 97.25 81 GLY A CA 1
ATOM 602 C C . GLY A 1 81 ? 3.416 -8.636 -5.368 1.00 97.25 81 GLY A C 1
ATOM 603 O O . GLY A 1 81 ? 2.826 -7.593 -5.656 1.00 97.25 81 GLY A O 1
ATOM 604 N N . VAL A 1 82 ? 3.382 -9.156 -4.142 1.00 97.56 82 VAL A N 1
ATOM 605 C CA . VAL A 1 82 ? 2.642 -8.535 -3.039 1.00 97.56 82 VAL A CA 1
ATOM 606 C C . VAL A 1 82 ? 3.555 -8.352 -1.838 1.00 97.56 82 VAL A C 1
ATOM 608 O O . VAL A 1 82 ? 4.243 -9.280 -1.416 1.00 97.56 82 VAL A O 1
ATOM 611 N N . ALA A 1 83 ? 3.515 -7.162 -1.250 1.00 97.62 83 ALA A N 1
ATOM 612 C CA . ALA A 1 83 ? 3.951 -6.933 0.117 1.00 97.62 83 ALA A CA 1
ATOM 613 C C . ALA A 1 83 ? 2.719 -6.650 0.981 1.00 97.62 83 ALA A C 1
ATOM 615 O O . ALA A 1 83 ? 1.838 -5.894 0.572 1.00 97.62 83 ALA A O 1
ATOM 616 N N . ILE A 1 84 ? 2.675 -7.241 2.175 1.00 96.88 84 ILE A N 1
ATOM 617 C CA . ILE A 1 84 ? 1.577 -7.085 3.135 1.00 96.88 84 ILE A CA 1
ATOM 618 C C . ILE A 1 84 ? 2.158 -6.632 4.472 1.00 96.88 84 ILE A C 1
ATOM 620 O O . ILE A 1 84 ? 3.200 -7.138 4.894 1.00 96.88 84 ILE A O 1
ATOM 624 N N . LEU A 1 85 ? 1.481 -5.701 5.136 1.00 96.25 85 LEU A N 1
ATOM 625 C CA . LEU A 1 85 ? 1.747 -5.331 6.520 1.00 96.25 85 LEU A CA 1
ATOM 626 C C . LEU A 1 85 ? 0.433 -5.259 7.297 1.00 96.25 85 LEU A C 1
ATOM 628 O O . LEU A 1 85 ? -0.502 -4.604 6.855 1.00 96.25 85 LEU A O 1
ATOM 632 N N . GLU A 1 86 ? 0.369 -5.902 8.458 1.00 96.31 86 GLU A N 1
ATOM 633 C CA . GLU A 1 86 ? -0.755 -5.743 9.383 1.00 96.31 86 GLU A CA 1
ATOM 634 C C . GLU A 1 86 ? -0.487 -4.566 10.327 1.00 96.31 86 GLU A C 1
ATOM 636 O O . GLU A 1 86 ? 0.596 -4.468 10.910 1.00 96.31 86 GLU A O 1
ATOM 641 N N . VAL A 1 87 ? -1.457 -3.662 10.461 1.00 96.69 87 VAL A N 1
ATOM 642 C CA . VAL A 1 87 ? -1.360 -2.459 11.303 1.00 96.69 87 VAL A CA 1
ATOM 643 C C . VAL A 1 87 ? -2.693 -2.161 11.981 1.00 96.69 87 VAL A C 1
ATOM 645 O O . VAL A 1 87 ? -3.741 -2.627 11.547 1.00 96.69 87 VAL A O 1
ATOM 648 N N . GLU A 1 88 ? -2.659 -1.316 13.008 1.00 97.69 88 GLU A N 1
ATOM 649 C CA . GLU A 1 88 ? -3.858 -0.737 13.619 1.00 97.69 88 GLU A CA 1
ATOM 650 C C . GLU A 1 88 ? -4.088 0.687 13.084 1.00 97.69 88 GLU A C 1
ATOM 652 O O . GLU A 1 88 ? -3.211 1.542 13.228 1.00 97.69 88 GLU A O 1
ATOM 657 N N . LEU A 1 89 ? -5.266 0.964 12.517 1.00 96.88 89 LEU A N 1
ATOM 658 C CA . LEU A 1 89 ? -5.723 2.315 12.170 1.00 96.88 89 LEU A CA 1
ATOM 659 C C . LEU A 1 89 ? -6.512 2.934 13.324 1.00 96.88 89 LEU A C 1
ATOM 661 O O . LEU A 1 89 ? -7.338 2.270 13.949 1.00 96.88 89 LEU A O 1
ATOM 665 N N . ARG A 1 90 ? -6.309 4.228 13.582 1.00 93.31 90 ARG A N 1
ATOM 666 C CA . ARG A 1 90 ? -7.050 4.973 14.617 1.00 93.31 90 ARG A CA 1
ATOM 667 C C . ARG A 1 90 ? -7.920 6.116 14.091 1.00 93.31 90 ARG A C 1
ATOM 669 O O . ARG A 1 90 ? -8.758 6.589 14.859 1.00 93.31 90 ARG A O 1
ATOM 676 N N . GLY A 1 91 ? -7.775 6.478 12.814 1.00 76.25 91 GLY A N 1
ATOM 677 C CA . GLY A 1 91 ? -8.334 7.709 12.243 1.00 76.25 91 GLY A CA 1
ATOM 678 C C . GLY A 1 91 ? -7.453 8.911 12.555 1.00 76.25 91 GLY A C 1
ATOM 679 O O . GLY A 1 91 ? -7.088 9.088 13.738 1.00 76.25 91 GLY A O 1
#

Foldseek 3Di:
DDWDDAEDAFKTKDWAAADDPVADQQQKKKW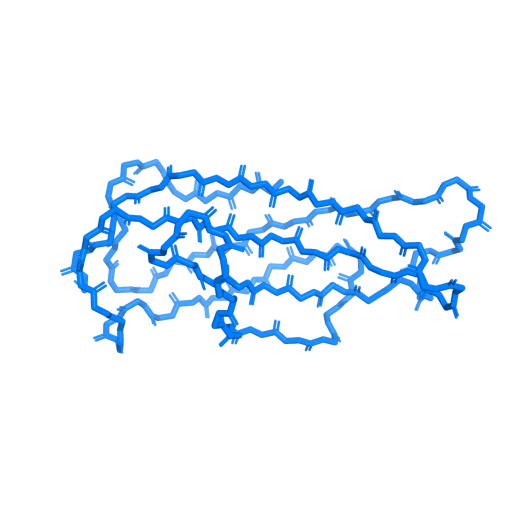KFKAPPAPPDTHTQDTRDTRTDMDTGTLPPDDWAKIKIWIWIAGPVGDIDIDIDIHTYDD

pLDDT: mean 96.52, std 3.16, range [76.25, 98.69]

Radius of gyration: 13.13 Å; Cα contacts (8 Å, |Δi|>4): 215; chains: 1; bounding box: 27×23×34 Å

Solvent-accessible surface area (backbone atoms only — not comparable to full-atom values): 5174 Å² total; per-residue (Å²): 107,53,63,77,84,71,69,45,50,40,75,43,60,39,36,44,68,57,86,53,98,89,50,62,56,88,61,27,34,24,33,37,27,42,12,79,60,85,67,78,46,75,46,80,75,48,69,81,35,59,25,59,53,75,46,81,42,67,35,59,88,43,80,58,45,68,30,35,40,34,42,39,36,33,45,89,84,71,50,72,51,76,45,79,45,80,42,39,37,63,51